Protein AF-A0A2G9NF16-F1 (afdb_monomer_lite)

Foldseek 3Di:
DPDPVVLVVLLVVLLVVVVVVDDLVVSLVVCVVVVDDNVSNVVSNVVNVVVVVVVDDDPPDDDDDDDFDADPVRDGDDDDDDDPPVCVVVVPD

Secondary structure (DSSP, 8-state):
---HHHHHHHHHHHHHHHTTT--HHHHHHHHHHTT--HHHHHHHHHHHHHHHHHHS----PPP------B-TTS-B-----PPPHHHHHTT--

Structure (mmCIF, N/CA/C/O backbone):
data_AF-A0A2G9NF16-F1
#
_entry.id   AF-A0A2G9NF16-F1
#
loop_
_atom_site.group_PDB
_atom_site.id
_atom_site.type_symbol
_atom_site.label_atom_id
_atom_site.label_alt_id
_atom_site.label_comp_id
_atom_site.label_asym_id
_atom_site.label_entity_id
_atom_site.label_seq_id
_atom_site.pdbx_PDB_ins_code
_atom_site.Cartn_x
_atom_site.Cartn_y
_atom_site.Cartn_z
_atom_site.occupancy
_atom_site.B_iso_or_equiv
_atom_site.auth_seq_id
_atom_site.auth_comp_id
_atom_site.auth_asym_id
_atom_site.auth_atom_id
_atom_site.pdbx_PDB_model_num
ATOM 1 N N . MET A 1 1 ? -6.303 16.314 14.685 1.00 47.94 1 MET A N 1
ATOM 2 C CA . MET A 1 1 ? -5.356 15.969 13.604 1.00 47.94 1 MET A CA 1
ATOM 3 C C . MET A 1 1 ? -4.956 14.516 13.778 1.00 47.94 1 MET A C 1
ATOM 5 O O . MET A 1 1 ? -4.621 14.162 14.909 1.00 47.94 1 MET A O 1
ATOM 9 N N . PRO A 1 2 ? -5.016 13.672 12.737 1.00 53.44 2 PRO A N 1
ATOM 10 C CA . PRO A 1 2 ? -4.427 12.343 12.824 1.00 53.44 2 PRO A CA 1
ATOM 11 C C . PRO A 1 2 ? -2.927 12.522 13.083 1.00 53.44 2 PRO A C 1
ATOM 13 O O . PRO A 1 2 ? -2.256 13.277 12.382 1.00 53.44 2 PRO A O 1
ATOM 16 N N . LYS A 1 3 ? -2.416 11.903 14.151 1.00 67.19 3 LYS A N 1
ATOM 17 C CA . LYS A 1 3 ? -0.980 11.912 14.466 1.00 67.19 3 LYS A CA 1
ATOM 18 C C . LYS A 1 3 ? -0.247 11.250 13.297 1.00 67.19 3 LYS A C 1
ATOM 20 O O . LYS A 1 3 ? -0.726 10.234 12.812 1.00 67.19 3 LYS A O 1
ATOM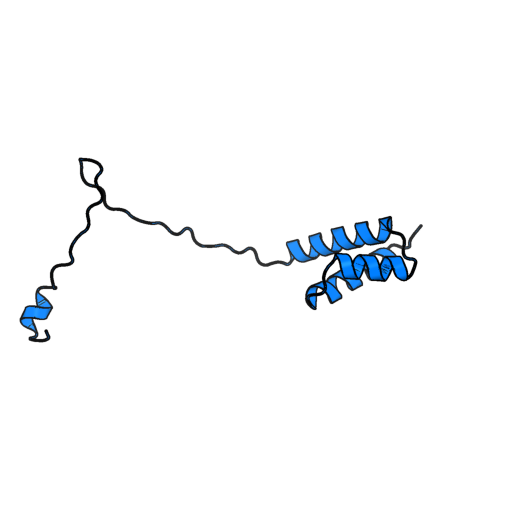 25 N N . GLU A 1 4 ? 0.892 11.775 12.857 1.00 69.75 4 GLU A N 1
ATOM 26 C CA . GLU A 1 4 ? 1.620 11.286 11.666 1.00 69.75 4 GLU A CA 1
ATOM 27 C C . GLU A 1 4 ? 1.841 9.758 11.653 1.00 69.75 4 GLU A C 1
ATOM 29 O O . GLU A 1 4 ? 1.753 9.121 10.603 1.00 69.75 4 GLU A O 1
ATOM 34 N N . GLY A 1 5 ? 1.998 9.136 12.827 1.00 84.56 5 GLY A N 1
ATOM 35 C CA . GLY A 1 5 ? 2.101 7.678 12.967 1.00 84.56 5 GLY A CA 1
ATOM 36 C C . GLY A 1 5 ? 0.848 6.880 12.566 1.00 84.56 5 GLY A C 1
ATOM 37 O O . GLY A 1 5 ? 0.963 5.708 12.223 1.00 84.56 5 GLY A O 1
ATOM 38 N N . TYR A 1 6 ? -0.340 7.489 12.566 1.00 89.62 6 TYR A N 1
ATOM 39 C CA . TYR A 1 6 ? -1.595 6.834 12.181 1.00 89.62 6 TYR A CA 1
ATOM 40 C C . TYR A 1 6 ? -1.698 6.603 10.671 1.00 89.62 6 TYR A C 1
ATOM 42 O O . TYR A 1 6 ? -2.048 5.514 10.232 1.00 89.62 6 TYR A O 1
ATOM 50 N N . ILE A 1 7 ? -1.354 7.602 9.853 1.00 91.38 7 ILE A N 1
ATOM 51 C CA . ILE A 1 7 ? -1.330 7.393 8.397 1.00 91.38 7 ILE A CA 1
ATOM 52 C C . ILE A 1 7 ? -0.234 6.387 8.054 1.00 91.38 7 ILE A C 1
ATOM 54 O O . ILE A 1 7 ? -0.439 5.526 7.202 1.00 91.38 7 ILE A O 1
ATOM 58 N N . ARG A 1 8 ? 0.900 6.436 8.766 1.00 94.62 8 ARG A N 1
ATOM 59 C CA . ARG A 1 8 ? 1.978 5.478 8.544 1.00 94.62 8 ARG A CA 1
ATOM 60 C C . ARG A 1 8 ? 1.547 4.033 8.799 1.00 94.62 8 ARG A C 1
ATOM 62 O O . ARG A 1 8 ? 1.873 3.168 7.994 1.00 94.62 8 ARG A O 1
ATOM 69 N N . SER A 1 9 ? 0.770 3.772 9.850 1.00 94.69 9 SER A N 1
ATOM 70 C CA . SER A 1 9 ? 0.288 2.414 10.126 1.00 94.69 9 SER A CA 1
ATOM 71 C C . SER A 1 9 ? -0.681 1.899 9.057 1.00 94.69 9 SER A C 1
ATOM 73 O O . SER A 1 9 ? -0.641 0.714 8.726 1.00 94.69 9 SER A O 1
ATOM 75 N N . LEU A 1 10 ? -1.498 2.776 8.462 1.00 95.56 10 LEU A N 1
ATOM 76 C CA . LEU A 1 10 ? -2.339 2.427 7.313 1.00 95.56 10 LEU A CA 1
ATOM 77 C C . LEU A 1 10 ? -1.506 2.115 6.064 1.00 95.56 10 LEU A C 1
ATOM 79 O O . LEU A 1 10 ? -1.785 1.135 5.378 1.00 95.56 10 LEU A O 1
ATOM 83 N N . VAL A 1 11 ? -0.457 2.898 5.795 1.00 95.94 11 VAL A N 1
ATOM 84 C CA . VAL A 1 11 ? 0.483 2.633 4.691 1.00 95.94 11 VAL A CA 1
ATOM 85 C C . VAL A 1 11 ? 1.143 1.264 4.868 1.00 95.94 11 VAL A C 1
ATOM 87 O O . VAL A 1 11 ? 1.146 0.453 3.943 1.00 95.94 11 VAL A O 1
ATOM 90 N N . ASP A 1 12 ? 1.645 0.967 6.068 1.00 96.00 12 ASP A N 1
ATOM 91 C CA . ASP A 1 12 ? 2.290 -0.315 6.360 1.00 96.00 12 ASP A CA 1
ATOM 92 C C . ASP A 1 12 ? 1.294 -1.490 6.283 1.00 96.00 12 ASP A C 1
ATOM 94 O O . ASP A 1 12 ? 1.652 -2.577 5.817 1.00 96.00 12 ASP A O 1
ATOM 98 N N . TYR A 1 13 ? 0.028 -1.273 6.666 1.00 96.12 13 TYR A N 1
ATOM 99 C CA . TYR A 1 13 ? -1.053 -2.241 6.462 1.00 96.12 13 TYR A CA 1
ATOM 100 C C . TYR A 1 13 ? -1.263 -2.545 4.975 1.00 96.12 13 TYR A C 1
ATOM 102 O O . TYR A 1 13 ? -1.305 -3.719 4.602 1.00 96.12 13 TYR A O 1
ATOM 110 N N . PHE A 1 14 ? -1.363 -1.522 4.122 1.00 96.81 14 PHE A N 1
ATOM 111 C CA . PHE A 1 14 ? -1.524 -1.721 2.682 1.00 96.81 14 PHE A CA 1
ATOM 112 C C . PHE A 1 14 ? -0.326 -2.456 2.088 1.00 96.81 14 PHE A C 1
ATOM 114 O O . PHE A 1 14 ? -0.511 -3.513 1.492 1.00 96.81 14 PHE A O 1
ATOM 121 N N . LYS A 1 15 ? 0.903 -1.992 2.342 1.00 96.00 15 LYS A N 1
ATOM 122 C CA . LYS A 1 15 ? 2.126 -2.627 1.819 1.00 96.00 15 LYS A CA 1
ATOM 123 C C . LYS A 1 15 ? 2.208 -4.107 2.180 1.00 96.00 15 LYS A C 1
ATOM 125 O O . LYS A 1 15 ? 2.381 -4.943 1.299 1.00 96.00 15 LYS A O 1
ATOM 130 N N . LYS A 1 16 ? 2.003 -4.447 3.457 1.00 95.81 16 LYS A N 1
ATOM 131 C CA . LYS A 1 16 ? 2.072 -5.835 3.936 1.00 95.81 16 LYS A CA 1
ATOM 132 C C . LYS A 1 16 ? 1.015 -6.739 3.300 1.00 95.81 16 LYS A C 1
ATOM 134 O O . LYS A 1 16 ? 1.235 -7.943 3.204 1.00 95.81 16 LYS A O 1
ATOM 139 N N . ASN A 1 17 ? -0.149 -6.207 2.933 1.00 96.12 17 ASN A N 1
ATOM 140 C CA . ASN A 1 17 ? -1.214 -7.004 2.329 1.00 96.12 17 ASN A CA 1
ATOM 141 C C . ASN A 1 17 ? -1.129 -7.044 0.796 1.00 96.12 17 ASN A C 1
ATOM 143 O O . ASN A 1 17 ? -1.406 -8.090 0.216 1.00 96.12 17 ASN A O 1
ATOM 147 N N . ILE A 1 18 ? -0.650 -5.984 0.148 1.00 94.69 18 ILE A N 1
ATOM 148 C CA . ILE A 1 18 ? -0.332 -5.996 -1.286 1.00 94.69 18 ILE A CA 1
ATOM 149 C C . ILE A 1 18 ? 0.805 -6.989 -1.563 1.00 94.69 18 ILE A C 1
ATOM 151 O O . ILE A 1 18 ? 0.700 -7.793 -2.482 1.00 94.69 18 ILE A O 1
ATOM 155 N N . GLU A 1 19 ? 1.840 -7.040 -0.711 1.00 91.25 19 GLU A N 1
ATOM 156 C CA . GLU A 1 19 ? 2.915 -8.046 -0.807 1.00 91.25 19 GLU A CA 1
ATOM 157 C C . GLU A 1 19 ? 2.400 -9.494 -0.682 1.00 91.25 19 GLU A C 1
ATOM 159 O O . GLU A 1 19 ? 3.019 -10.419 -1.205 1.00 91.25 19 GLU A O 1
ATOM 164 N N . LYS A 1 20 ? 1.250 -9.707 -0.029 1.00 93.56 20 LYS A N 1
ATOM 165 C CA . LYS A 1 20 ? 0.575 -11.015 0.049 1.00 93.56 20 LYS A CA 1
ATOM 166 C C . LYS A 1 20 ? -0.359 -11.292 -1.136 1.00 93.56 20 LYS A C 1
ATOM 168 O O . LYS A 1 20 ? -0.920 -12.382 -1.201 1.00 93.56 20 LYS A O 1
ATOM 173 N N . GLY A 1 21 ? -0.555 -10.328 -2.035 1.00 92.69 21 GLY A N 1
ATOM 174 C CA . GLY A 1 21 ? -1.432 -10.447 -3.201 1.00 92.69 21 GLY A CA 1
ATOM 175 C C . GLY A 1 21 ? -2.912 -10.158 -2.932 1.00 92.69 21 GLY A C 1
ATOM 176 O O . GLY A 1 21 ? -3.761 -10.607 -3.699 1.00 92.69 21 GLY A O 1
ATOM 177 N N . TYR A 1 22 ? -3.256 -9.444 -1.854 1.00 94.62 22 TYR A N 1
ATOM 178 C CA . TYR A 1 22 ? -4.635 -8.981 -1.656 1.00 94.62 22 TYR A CA 1
ATOM 179 C C . TYR A 1 22 ? -4.984 -7.835 -2.617 1.00 94.62 22 TYR A C 1
ATOM 181 O O . TYR A 1 22 ? -4.141 -6.997 -2.916 1.00 94.62 22 TYR A O 1
ATOM 189 N N . ASN A 1 23 ? -6.248 -7.782 -3.050 1.00 95.50 23 ASN A N 1
ATOM 190 C CA . ASN A 1 23 ? -6.778 -6.703 -3.888 1.00 95.50 23 ASN A CA 1
ATOM 191 C C . ASN A 1 23 ? -6.978 -5.402 -3.088 1.00 95.50 23 ASN A C 1
ATOM 193 O O . ASN A 1 23 ? -7.525 -5.432 -1.979 1.00 95.50 23 ASN A O 1
ATOM 197 N N . ASP A 1 24 ? -6.627 -4.266 -3.689 1.00 94.44 24 ASP A N 1
ATOM 198 C CA . ASP A 1 24 ? -6.703 -2.932 -3.085 1.00 94.44 24 ASP A CA 1
ATOM 199 C C . ASP A 1 24 ? -8.131 -2.566 -2.662 1.00 94.44 24 ASP A C 1
ATOM 201 O O . ASP A 1 24 ? -8.351 -2.071 -1.553 1.00 94.44 24 ASP A O 1
ATOM 205 N N . GLU A 1 25 ? -9.132 -2.878 -3.494 1.00 94.81 25 GLU A N 1
ATOM 206 C CA . GLU A 1 25 ? -10.538 -2.616 -3.157 1.00 94.81 25 GLU A CA 1
ATOM 207 C C . GLU A 1 25 ? -10.984 -3.395 -1.922 1.00 94.81 25 GLU A C 1
ATOM 209 O O . GLU A 1 25 ? -11.658 -2.843 -1.051 1.00 94.81 25 GLU A O 1
ATOM 214 N N . THR A 1 26 ? -10.583 -4.661 -1.806 1.00 95.94 26 THR A N 1
ATOM 215 C CA . THR A 1 26 ? -10.929 -5.497 -0.651 1.00 95.94 26 THR A CA 1
ATOM 216 C C . THR A 1 26 ? -10.343 -4.914 0.634 1.00 95.94 26 THR A C 1
ATOM 218 O O . THR A 1 26 ? -11.038 -4.831 1.647 1.00 95.94 26 THR A O 1
ATOM 221 N N . LEU A 1 27 ? -9.087 -4.461 0.593 1.00 96.19 27 LEU A N 1
ATOM 222 C CA . LEU A 1 27 ? -8.419 -3.828 1.733 1.00 96.19 27 LEU A CA 1
ATOM 223 C C . LEU A 1 27 ? -9.077 -2.494 2.106 1.00 96.19 27 LEU A C 1
ATOM 225 O O . LEU A 1 27 ? -9.308 -2.218 3.286 1.00 96.19 27 LEU A O 1
ATOM 229 N N . LYS A 1 28 ? -9.453 -1.695 1.104 1.00 96.38 28 LYS A N 1
ATOM 230 C CA . LYS A 1 28 ? -10.189 -0.443 1.290 1.00 96.38 28 LYS A CA 1
ATOM 231 C C . LYS A 1 28 ? -11.539 -0.685 1.966 1.00 96.38 28 LYS A C 1
ATOM 233 O O . LYS A 1 28 ? -11.843 -0.027 2.960 1.00 96.38 28 LYS A O 1
ATOM 238 N N . TRP A 1 29 ? -12.327 -1.646 1.485 1.00 96.50 29 TRP A N 1
ATOM 239 C CA . TRP A 1 29 ? -13.615 -1.997 2.090 1.00 96.50 29 TRP A CA 1
ATOM 240 C C . TRP A 1 29 ? -13.469 -2.562 3.503 1.00 96.50 29 TRP A C 1
ATOM 242 O O . TRP A 1 29 ? -14.262 -2.209 4.375 1.00 96.50 29 TRP A O 1
ATOM 252 N N . ALA A 1 30 ? -12.439 -3.369 3.766 1.00 96.31 30 ALA A N 1
ATOM 253 C CA . ALA A 1 30 ? -12.165 -3.880 5.106 1.00 96.31 30 ALA A CA 1
ATOM 254 C C . ALA A 1 30 ? -11.941 -2.744 6.118 1.00 96.31 30 ALA A C 1
ATOM 256 O O . ALA A 1 30 ? -12.520 -2.772 7.203 1.00 96.31 30 ALA A O 1
ATOM 257 N N . LEU A 1 31 ? -11.162 -1.722 5.751 1.00 95.62 31 LEU A N 1
ATOM 258 C CA . LEU A 1 31 ? -10.911 -0.555 6.601 1.00 95.62 31 LEU A CA 1
ATOM 259 C C . LEU A 1 31 ? -12.152 0.338 6.748 1.00 95.62 31 LEU A C 1
ATOM 261 O O . LEU A 1 31 ? -12.445 0.809 7.846 1.00 95.62 31 LEU A O 1
ATOM 265 N N . ILE A 1 32 ? -12.931 0.525 5.678 1.00 96.19 32 ILE A N 1
ATOM 266 C CA . ILE A 1 32 ? -14.206 1.261 5.745 1.00 96.19 32 ILE A CA 1
ATOM 267 C C . ILE A 1 32 ? -15.169 0.576 6.722 1.00 96.19 32 ILE A C 1
ATOM 269 O O . ILE A 1 32 ? -15.758 1.246 7.567 1.00 96.19 32 ILE A O 1
ATOM 273 N N . ASN A 1 33 ? -15.292 -0.751 6.652 1.00 96.81 33 ASN A N 1
ATOM 274 C CA . ASN A 1 33 ? -16.161 -1.527 7.539 1.00 96.81 33 ASN A CA 1
ATOM 275 C C . ASN A 1 33 ? -15.694 -1.493 9.003 1.00 96.81 33 ASN A C 1
ATOM 277 O O . ASN A 1 33 ? -16.512 -1.619 9.908 1.00 96.81 33 ASN A O 1
ATOM 281 N N . GLN A 1 34 ? -14.397 -1.283 9.244 1.00 93.31 34 GLN A N 1
ATOM 282 C CA . GLN A 1 34 ? -13.830 -1.063 10.579 1.00 93.31 34 GLN A CA 1
ATOM 283 C C . GLN A 1 34 ? -14.052 0.368 11.108 1.00 93.31 34 GLN A C 1
ATOM 285 O O . GLN A 1 34 ? -13.705 0.654 12.251 1.00 93.31 34 GLN A O 1
ATOM 290 N N . GLY A 1 35 ? -14.624 1.271 10.303 1.00 94.88 35 GLY A N 1
ATOM 291 C CA . GLY A 1 35 ? -14.923 2.651 10.697 1.00 94.88 35 GLY A CA 1
ATOM 292 C C . GLY A 1 35 ? -13.804 3.656 10.417 1.00 94.88 35 GLY A C 1
ATOM 293 O O . GLY A 1 35 ? -13.840 4.769 10.940 1.00 94.88 35 GLY A O 1
ATOM 294 N N . TYR A 1 36 ? -12.812 3.299 9.597 1.00 93.81 36 TYR A N 1
ATOM 295 C CA . TYR A 1 36 ? -11.747 4.223 9.207 1.00 93.81 36 TYR A CA 1
ATOM 296 C C . TYR A 1 36 ? -12.261 5.281 8.216 1.00 93.81 36 TYR A C 1
ATOM 298 O O . TYR A 1 36 ? -13.145 5.026 7.392 1.00 93.81 36 T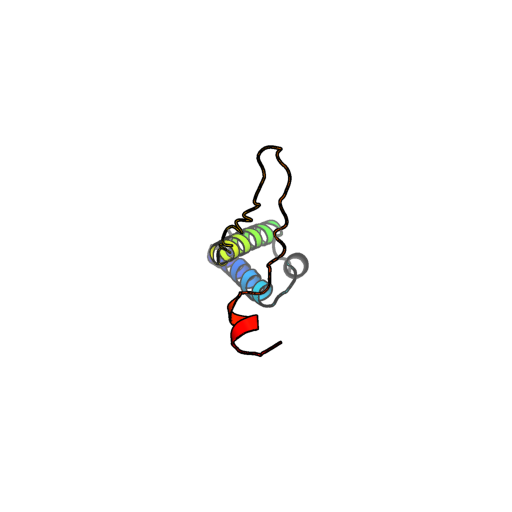YR A O 1
ATOM 306 N N . ASN A 1 37 ? -11.685 6.486 8.265 1.00 94.50 37 ASN A N 1
ATOM 307 C CA . ASN A 1 37 ? -12.075 7.576 7.375 1.00 94.50 37 ASN A CA 1
ATOM 308 C C . ASN A 1 37 ? -11.625 7.296 5.934 1.00 94.50 37 ASN A C 1
ATOM 310 O O . ASN A 1 37 ? -10.439 7.121 5.658 1.00 94.50 37 ASN A O 1
ATOM 314 N N . ARG A 1 38 ? -12.567 7.357 4.988 1.00 93.81 38 ARG A N 1
ATOM 315 C CA . ARG A 1 38 ? -12.328 7.159 3.548 1.00 93.81 38 ARG A CA 1
ATOM 316 C C . ARG A 1 38 ? -11.184 8.009 2.991 1.00 93.81 38 ARG A C 1
ATOM 318 O O . ARG A 1 38 ? -10.437 7.520 2.149 1.00 93.81 38 ARG A O 1
ATOM 325 N N . VAL A 1 39 ? -11.040 9.252 3.453 1.00 94.19 39 VAL A N 1
ATOM 326 C CA . VAL A 1 39 ? -9.992 10.170 2.973 1.00 94.19 39 VAL A CA 1
ATOM 327 C C . VAL A 1 39 ? -8.606 9.711 3.425 1.00 94.19 39 VAL A C 1
ATOM 329 O O . VAL A 1 39 ? -7.657 9.732 2.646 1.00 94.19 39 VAL A O 1
ATOM 332 N N . GLU A 1 40 ? -8.490 9.257 4.672 1.00 93.38 40 GLU A N 1
ATOM 333 C CA . GLU A 1 40 ? -7.227 8.776 5.241 1.00 93.38 40 GLU A CA 1
ATOM 334 C C . GLU A 1 40 ? -6.820 7.437 4.625 1.00 93.38 40 GLU A C 1
ATOM 336 O O . GLU A 1 40 ? -5.648 7.248 4.304 1.00 93.38 40 GLU A O 1
ATOM 341 N N . ILE A 1 41 ? -7.796 6.554 4.384 1.00 95.44 41 ILE A N 1
ATOM 342 C CA . ILE A 1 41 ? -7.592 5.288 3.672 1.00 95.44 41 ILE A CA 1
ATOM 343 C C . ILE A 1 41 ? -7.041 5.555 2.270 1.00 95.44 41 ILE A C 1
ATOM 345 O O . ILE A 1 41 ? -6.021 4.979 1.904 1.00 95.44 41 ILE A O 1
ATOM 349 N N . GLN A 1 42 ? -7.682 6.445 1.503 1.00 95.25 42 GLN A N 1
ATOM 350 C CA . GLN A 1 42 ? -7.244 6.755 0.142 1.00 95.25 42 GLN A CA 1
ATOM 351 C C . GLN A 1 42 ? -5.828 7.337 0.135 1.00 95.25 42 GLN A C 1
ATOM 353 O O . GLN A 1 42 ? -4.970 6.848 -0.590 1.00 95.25 42 GLN A O 1
ATOM 358 N N . LYS A 1 43 ? -5.553 8.308 1.013 1.00 95.31 43 LYS A N 1
ATOM 359 C CA . LYS A 1 43 ? -4.225 8.916 1.128 1.00 95.31 43 LYS A CA 1
ATOM 360 C C . LYS A 1 43 ? -3.143 7.888 1.477 1.00 95.31 43 LYS A C 1
ATOM 362 O O . LYS A 1 43 ? -2.050 7.942 0.925 1.00 95.31 43 LYS A O 1
ATOM 367 N N . ALA A 1 44 ? -3.426 6.962 2.393 1.00 95.44 44 ALA A N 1
ATOM 368 C CA . ALA A 1 44 ? -2.484 5.906 2.758 1.00 95.44 44 ALA A CA 1
ATOM 369 C C . ALA A 1 44 ? -2.246 4.912 1.610 1.00 95.44 44 ALA A C 1
ATOM 371 O O . ALA A 1 44 ? -1.116 4.471 1.409 1.00 95.44 44 ALA A O 1
ATOM 372 N N . MET A 1 45 ? -3.289 4.586 0.847 1.00 95.56 45 MET A N 1
ATOM 373 C CA . MET A 1 45 ? -3.197 3.713 -0.323 1.00 95.56 45 MET A CA 1
ATOM 374 C C . MET A 1 45 ? -2.314 4.338 -1.412 1.00 95.56 45 MET A C 1
ATOM 376 O O . MET A 1 45 ? -1.395 3.685 -1.901 1.00 95.56 45 MET A O 1
ATOM 380 N N . ASP A 1 46 ?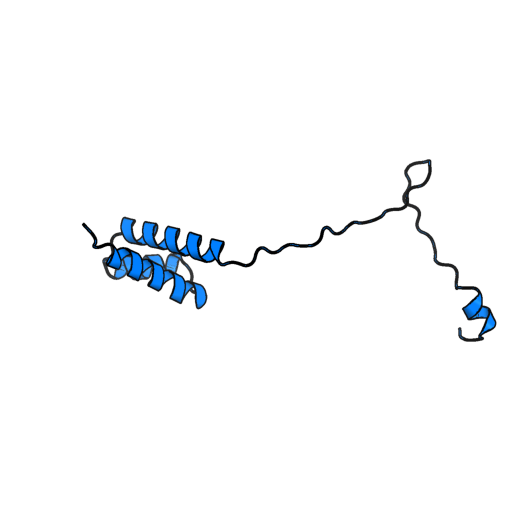 -2.508 5.625 -1.714 1.00 95.25 46 ASP A N 1
ATOM 381 C CA . ASP A 1 46 ? -1.709 6.349 -2.713 1.00 95.25 46 ASP A CA 1
ATOM 382 C C . ASP A 1 46 ? -0.216 6.382 -2.328 1.00 95.25 46 ASP A C 1
ATOM 384 O O . ASP A 1 46 ? 0.653 6.089 -3.151 1.00 95.25 46 ASP A O 1
ATOM 388 N N . ILE A 1 47 ? 0.087 6.655 -1.051 1.00 95.06 47 ILE A N 1
ATOM 389 C CA . ILE A 1 47 ? 1.463 6.629 -0.523 1.00 95.06 47 ILE A CA 1
ATOM 390 C C . ILE A 1 47 ? 2.061 5.217 -0.623 1.00 95.06 47 ILE A C 1
ATOM 392 O O . ILE A 1 47 ? 3.214 5.062 -1.023 1.00 95.06 47 ILE A O 1
ATOM 396 N N . ALA A 1 48 ? 1.292 4.176 -0.287 1.00 95.12 48 ALA A N 1
ATOM 397 C CA . ALA A 1 48 ? 1.757 2.794 -0.376 1.00 95.12 48 ALA A CA 1
ATOM 398 C C . ALA A 1 48 ? 2.121 2.404 -1.818 1.00 95.12 48 ALA A C 1
ATOM 400 O O . ALA A 1 48 ? 3.177 1.808 -2.034 1.00 95.12 48 ALA A O 1
ATOM 401 N N . HIS A 1 49 ? 1.298 2.775 -2.805 1.00 94.00 49 HIS A N 1
ATOM 402 C CA . HIS A 1 49 ? 1.602 2.533 -4.217 1.00 94.00 49 HIS A CA 1
ATOM 403 C C . HIS A 1 49 ? 2.840 3.287 -4.683 1.00 94.00 49 HIS A C 1
ATOM 405 O O . HIS A 1 49 ? 3.657 2.708 -5.395 1.00 94.00 49 HIS A O 1
ATOM 411 N N . GLN A 1 50 ? 3.004 4.543 -4.265 1.00 94.06 50 GLN A N 1
ATOM 412 C CA . GLN A 1 50 ? 4.185 5.325 -4.611 1.00 94.06 50 GLN A CA 1
ATOM 413 C C . GLN A 1 50 ? 5.464 4.650 -4.091 1.00 94.06 50 GLN A C 1
ATOM 415 O O . GLN A 1 50 ? 6.390 4.415 -4.863 1.00 94.06 50 GLN A O 1
ATOM 420 N N . GLU A 1 51 ? 5.491 4.248 -2.817 1.00 93.25 51 GLU A N 1
ATOM 421 C CA . GLU A 1 51 ? 6.654 3.565 -2.232 1.00 93.25 51 GLU A CA 1
ATOM 422 C C . GLU A 1 51 ? 6.941 2.207 -2.894 1.00 93.25 51 GLU A C 1
ATOM 424 O O . GLU A 1 51 ? 8.098 1.818 -3.066 1.00 93.25 51 GLU A O 1
ATOM 429 N N . LEU A 1 52 ? 5.896 1.459 -3.259 1.00 90.56 52 LEU A N 1
ATOM 430 C CA . LEU A 1 52 ? 6.047 0.182 -3.958 1.00 90.56 52 LEU A CA 1
ATOM 431 C C . LEU A 1 52 ? 6.563 0.377 -5.388 1.00 90.56 52 LEU A C 1
ATOM 433 O O . LEU A 1 52 ? 7.421 -0.388 -5.826 1.00 90.56 52 LEU A O 1
ATOM 437 N N . ALA A 1 53 ? 6.092 1.408 -6.091 1.00 88.56 53 ALA A N 1
ATOM 438 C CA . ALA A 1 53 ? 6.553 1.755 -7.431 1.00 88.56 53 ALA A CA 1
ATOM 439 C C . ALA A 1 53 ? 8.015 2.224 -7.432 1.00 88.56 53 ALA A C 1
ATOM 441 O O . ALA A 1 53 ? 8.776 1.848 -8.320 1.00 88.56 53 ALA A O 1
ATOM 442 N N . GLU A 1 54 ? 8.433 2.988 -6.420 1.00 88.69 54 GLU A N 1
ATOM 443 C CA . GLU A 1 54 ? 9.831 3.401 -6.239 1.00 88.69 54 GLU A CA 1
ATOM 444 C C . GLU A 1 54 ? 10.758 2.209 -5.956 1.00 88.69 54 GLU A C 1
ATOM 446 O O . GLU A 1 54 ? 11.901 2.184 -6.415 1.00 88.69 54 GLU A O 1
ATOM 451 N N . LYS A 1 55 ? 10.266 1.199 -5.226 1.00 85.44 55 LYS A N 1
ATOM 452 C CA . LYS A 1 55 ? 11.011 -0.031 -4.920 1.00 85.44 55 LYS A CA 1
ATOM 453 C C . LYS A 1 55 ? 11.018 -1.031 -6.081 1.00 85.44 55 LYS A C 1
ATOM 455 O O . LYS A 1 55 ? 11.907 -1.884 -6.137 1.00 85.44 55 LYS A O 1
ATOM 460 N N . ALA A 1 56 ? 10.033 -0.975 -6.976 1.00 80.25 56 ALA A N 1
ATOM 461 C CA . ALA A 1 56 ? 9.910 -1.927 -8.069 1.00 80.25 56 ALA A CA 1
ATOM 462 C C . ALA A 1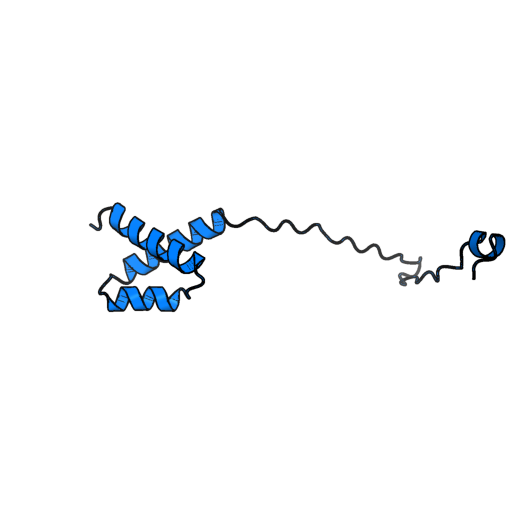 56 ? 11.137 -1.856 -9.001 1.00 80.25 56 ALA A C 1
ATOM 464 O O . ALA A 1 56 ? 11.586 -0.765 -9.368 1.00 80.25 56 ALA A O 1
ATOM 465 N N . PRO A 1 57 ? 11.706 -3.006 -9.405 1.00 73.69 57 PRO A N 1
ATOM 466 C CA . PRO A 1 57 ? 12.837 -3.015 -10.318 1.00 73.69 57 PRO A CA 1
ATOM 467 C C . PRO A 1 57 ? 12.409 -2.431 -11.667 1.00 73.69 57 PRO A C 1
ATOM 469 O O . PRO A 1 57 ? 11.436 -2.879 -12.273 1.00 73.69 57 PRO A O 1
ATOM 472 N N . LYS A 1 58 ? 13.158 -1.443 -12.166 1.00 74.06 58 LYS A N 1
ATOM 473 C CA . LYS A 1 58 ? 12.973 -0.942 -13.532 1.00 74.06 58 LYS A CA 1
ATOM 474 C C . LYS A 1 58 ? 13.323 -2.072 -14.497 1.00 74.06 58 LYS A C 1
ATOM 476 O O . LYS A 1 58 ? 14.488 -2.459 -14.590 1.00 74.06 58 LYS A O 1
ATOM 481 N N . ILE A 1 59 ? 12.327 -2.613 -15.194 1.00 71.38 59 ILE A N 1
ATOM 482 C CA . ILE A 1 59 ? 12.548 -3.625 -16.229 1.00 71.38 59 ILE A CA 1
ATOM 483 C C . ILE A 1 59 ? 13.195 -2.911 -17.421 1.00 71.38 59 ILE A C 1
ATOM 485 O O . ILE A 1 59 ? 12.521 -2.283 -18.232 1.00 71.38 59 ILE A O 1
ATOM 489 N N . VAL A 1 60 ? 14.526 -2.944 -17.487 1.00 71.31 60 VAL A N 1
ATOM 490 C CA . VAL A 1 60 ? 15.278 -2.449 -18.644 1.00 71.31 60 VAL A CA 1
ATOM 491 C C . VAL A 1 60 ? 15.342 -3.582 -19.659 1.00 71.31 60 VAL A C 1
ATOM 493 O O . VAL A 1 60 ? 16.266 -4.397 -19.647 1.00 71.31 60 VAL A O 1
ATOM 496 N N . GLU A 1 61 ? 14.336 -3.676 -20.523 1.00 73.44 61 GLU A N 1
ATOM 497 C CA . GLU A 1 61 ? 14.420 -4.573 -21.670 1.00 73.44 61 GLU A CA 1
ATOM 498 C C . GLU A 1 61 ? 15.455 -4.026 -22.655 1.00 73.44 61 GLU A C 1
ATOM 500 O O . GLU A 1 61 ? 15.459 -2.842 -23.002 1.00 73.44 61 GLU A O 1
ATOM 505 N N . LYS A 1 62 ? 16.375 -4.885 -23.099 1.00 78.50 62 LYS A N 1
ATOM 506 C CA . LYS A 1 62 ? 17.310 -4.507 -24.161 1.00 78.50 62 LYS A CA 1
ATOM 507 C C . LYS A 1 62 ? 16.507 -4.276 -25.447 1.00 78.50 62 LYS A C 1
ATOM 509 O O . LYS A 1 62 ? 15.652 -5.107 -25.758 1.00 78.50 62 LYS A O 1
ATOM 514 N N . PRO A 1 63 ? 16.794 -3.222 -26.232 1.00 77.69 63 PRO A N 1
ATOM 515 C CA . PRO A 1 63 ? 16.132 -3.040 -27.515 1.00 77.69 63 PRO A CA 1
ATOM 516 C C . PRO A 1 63 ? 16.438 -4.242 -28.416 1.00 77.69 63 PRO A C 1
ATOM 518 O O . PRO A 1 63 ? 17.600 -4.581 -28.652 1.00 77.69 63 PRO A O 1
ATOM 521 N N . LYS A 1 64 ? 15.394 -4.907 -28.916 1.00 75.56 64 LYS A N 1
ATOM 522 C CA . LYS A 1 64 ? 15.532 -5.997 -29.885 1.00 75.56 64 LYS A CA 1
ATOM 523 C C . LYS A 1 64 ? 15.739 -5.388 -31.273 1.00 75.56 64 LYS A C 1
ATOM 525 O O . LYS A 1 64 ? 14.780 -5.038 -31.951 1.00 75.56 64 LYS A O 1
ATOM 530 N N . ILE A 1 65 ? 16.998 -5.225 -31.676 1.00 75.50 65 ILE A N 1
ATOM 531 C CA . ILE A 1 65 ? 17.349 -4.739 -33.017 1.00 75.50 65 ILE A CA 1
ATOM 532 C C . ILE A 1 65 ? 17.098 -5.880 -34.011 1.00 75.50 65 ILE A C 1
ATOM 534 O O . ILE A 1 65 ? 17.801 -6.889 -33.985 1.00 75.50 65 ILE A O 1
ATOM 538 N N . THR A 1 66 ? 16.091 -5.733 -34.872 1.00 77.06 66 THR A N 1
ATOM 539 C CA . THR A 1 66 ? 15.858 -6.650 -35.997 1.00 77.06 66 THR A CA 1
ATOM 540 C C . THR A 1 66 ? 16.599 -6.090 -37.206 1.00 77.06 66 THR A C 1
ATOM 542 O O . THR A 1 66 ? 16.261 -5.012 -37.686 1.00 77.06 66 THR A O 1
ATOM 545 N N . VAL A 1 67 ? 17.657 -6.771 -37.653 1.00 71.56 67 VAL A N 1
ATOM 546 C CA . VAL A 1 67 ? 18.407 -6.385 -38.857 1.00 71.56 67 VAL A CA 1
ATOM 547 C C . VAL A 1 67 ? 17.782 -7.110 -40.044 1.00 71.56 67 VAL A C 1
ATOM 549 O O . VAL A 1 67 ? 17.964 -8.316 -40.199 1.00 71.56 67 VAL A O 1
ATOM 552 N N . GLU A 1 68 ? 17.025 -6.383 -40.859 1.00 75.38 68 GLU A N 1
ATOM 553 C CA . GLU A 1 68 ? 16.501 -6.874 -42.134 1.00 75.38 68 GLU A CA 1
ATOM 554 C C . GLU A 1 68 ? 17.467 -6.474 -43.255 1.00 75.38 68 GLU A C 1
ATOM 556 O O . GLU A 1 68 ? 17.905 -5.326 -43.327 1.00 75.38 68 GLU A O 1
ATOM 561 N N . VAL A 1 69 ? 17.839 -7.425 -44.117 1.00 75.12 69 VAL A N 1
ATOM 562 C CA . VAL A 1 69 ? 18.664 -7.136 -45.298 1.00 75.12 69 VAL A CA 1
ATOM 563 C C . VAL A 1 69 ? 17.732 -6.813 -46.458 1.00 75.12 69 VAL A C 1
ATOM 565 O O . VAL A 1 69 ? 16.876 -7.626 -46.814 1.00 75.12 69 VAL A O 1
ATOM 568 N N . VAL A 1 70 ? 17.912 -5.628 -47.034 1.00 74.50 70 VAL A N 1
ATOM 569 C CA . VAL A 1 70 ? 17.063 -5.072 -48.090 1.00 74.50 70 VAL A CA 1
ATOM 570 C C . VAL A 1 70 ? 17.900 -4.881 -49.361 1.00 74.50 70 VAL A C 1
ATOM 572 O O . VAL A 1 70 ? 19.021 -4.381 -49.283 1.00 74.50 70 VAL A O 1
ATOM 575 N N . ASP A 1 71 ? 17.384 -5.303 -50.519 1.00 70.38 71 ASP A N 1
ATOM 576 C CA . ASP A 1 71 ? 18.033 -5.097 -51.829 1.00 70.38 71 ASP A CA 1
ATOM 577 C C . ASP A 1 71 ? 17.782 -3.672 -52.377 1.00 70.38 71 ASP A C 1
ATOM 579 O O . ASP A 1 71 ? 16.932 -2.937 -51.878 1.00 70.38 71 ASP A O 1
ATOM 583 N N . ASN A 1 72 ? 18.458 -3.285 -53.462 1.00 74.50 72 ASN A N 1
ATOM 584 C CA . ASN A 1 72 ? 18.368 -1.976 -54.129 1.00 74.50 72 ASN A CA 1
ATOM 585 C C . ASN A 1 72 ? 16.948 -1.589 -54.602 1.00 74.50 72 ASN A C 1
ATOM 587 O O . ASN A 1 72 ? 16.704 -0.435 -54.944 1.00 74.50 72 ASN A O 1
ATOM 591 N N . GLN A 1 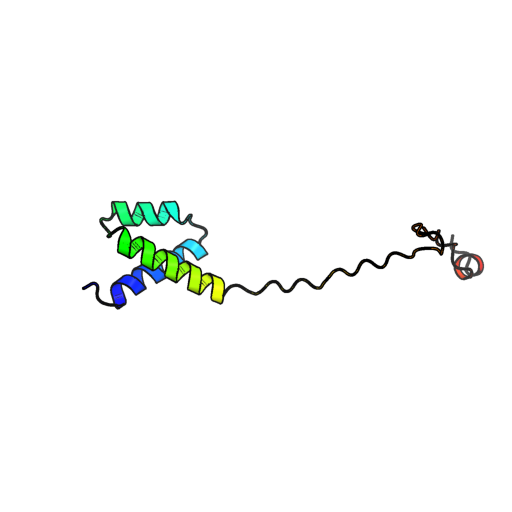73 ? 16.012 -2.543 -54.633 1.00 76.88 73 GLN A N 1
ATOM 592 C CA . GLN A 1 73 ? 14.593 -2.343 -54.964 1.00 76.88 73 GLN A CA 1
ATOM 593 C C . GLN A 1 73 ? 13.672 -2.367 -53.734 1.00 76.88 73 GLN A C 1
ATOM 595 O O . GLN A 1 73 ? 12.455 -2.477 -53.866 1.00 76.88 73 GLN A O 1
ATOM 600 N N . ASN A 1 74 ? 14.244 -2.265 -52.535 1.00 66.25 74 ASN A N 1
ATOM 601 C CA . ASN A 1 74 ? 13.525 -2.236 -51.267 1.00 66.25 74 ASN A CA 1
ATOM 602 C C . ASN A 1 74 ? 12.776 -3.540 -50.907 1.00 66.25 74 ASN A C 1
ATOM 604 O O . ASN A 1 74 ? 11.766 -3.511 -50.206 1.00 66.25 74 ASN A O 1
ATOM 608 N N . GLN A 1 75 ? 13.261 -4.692 -51.386 1.00 71.69 75 GLN A N 1
ATOM 609 C CA . GLN A 1 75 ? 12.680 -6.012 -51.106 1.00 71.69 75 GLN A CA 1
ATOM 610 C C . GLN A 1 75 ? 13.507 -6.784 -50.067 1.00 71.69 75 GLN A C 1
ATOM 612 O O . GLN A 1 75 ? 14.738 -6.736 -50.089 1.00 71.69 75 GLN A O 1
ATOM 617 N N . ILE A 1 76 ? 12.823 -7.501 -49.167 1.00 67.56 76 ILE A N 1
ATOM 618 C CA . ILE A 1 76 ? 13.432 -8.316 -48.102 1.00 67.56 76 ILE A CA 1
ATOM 619 C C . ILE A 1 76 ? 14.085 -9.553 -48.727 1.00 67.56 76 ILE A C 1
ATOM 621 O O . ILE A 1 76 ? 13.413 -10.365 -49.367 1.00 67.56 76 ILE A O 1
ATOM 625 N N . VAL A 1 77 ? 15.394 -9.718 -48.529 1.00 67.56 77 VAL A N 1
ATOM 626 C CA . VAL A 1 77 ? 16.157 -10.814 -49.140 1.00 67.56 77 VAL A CA 1
ATOM 627 C C . VAL A 1 77 ? 16.272 -11.987 -48.167 1.00 67.56 77 VAL A C 1
ATOM 629 O O . VAL A 1 77 ? 16.971 -11.919 -47.156 1.00 67.56 77 VAL A O 1
ATOM 632 N N . HIS A 1 78 ? 15.613 -13.104 -48.474 1.00 59.31 78 HIS A N 1
ATOM 633 C CA . HIS A 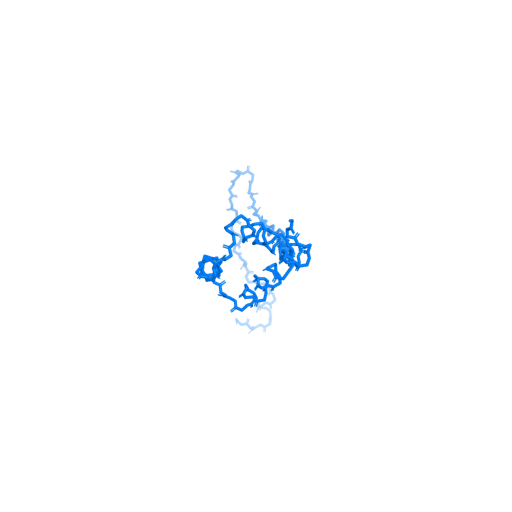1 78 ? 15.783 -14.349 -47.724 1.00 59.31 78 HIS A CA 1
ATOM 634 C C . HIS A 1 78 ? 16.988 -15.133 -48.261 1.00 59.31 78 HIS A C 1
ATOM 636 O O . HIS A 1 78 ? 16.903 -15.809 -49.287 1.00 59.31 78 HIS A O 1
ATOM 642 N N . PHE A 1 79 ? 18.123 -15.082 -47.561 1.00 60.44 79 PHE A N 1
ATOM 643 C CA . PHE A 1 79 ? 19.276 -15.916 -47.902 1.00 60.44 79 PHE A CA 1
ATOM 644 C C . PHE A 1 79 ? 19.013 -17.373 -47.505 1.00 60.44 79 PHE A C 1
ATOM 646 O O . PHE A 1 79 ? 18.992 -17.715 -46.324 1.00 60.44 79 PHE A O 1
ATOM 653 N N . GLN A 1 80 ? 18.857 -18.259 -48.490 1.00 60.50 80 GLN A N 1
ATOM 654 C CA . GLN A 1 80 ? 18.911 -19.699 -48.242 1.00 60.50 80 GLN A CA 1
ATOM 655 C C . GLN A 1 80 ? 20.358 -20.078 -47.919 1.00 60.50 80 GLN A C 1
ATOM 657 O O . GLN A 1 80 ? 21.241 -19.995 -48.777 1.00 60.50 80 GLN A O 1
ATOM 662 N N . THR A 1 81 ? 20.623 -20.464 -46.671 1.00 58.69 81 THR A N 1
ATOM 663 C CA . THR A 1 81 ? 21.952 -20.889 -46.227 1.00 58.69 81 THR A CA 1
ATOM 664 C C . THR A 1 81 ? 22.362 -22.130 -47.022 1.00 58.69 81 THR A C 1
ATOM 666 O O . THR A 1 81 ? 21.865 -23.231 -46.788 1.00 58.69 81 THR A O 1
ATOM 669 N N . LYS A 1 82 ? 23.258 -21.976 -48.004 1.00 64.06 82 LYS A N 1
ATOM 670 C CA . LYS A 1 82 ? 23.837 -23.134 -48.696 1.00 64.06 82 LYS A CA 1
ATOM 671 C C . LYS A 1 82 ? 24.677 -23.921 -47.691 1.00 64.06 82 LYS A C 1
ATOM 673 O O . LYS A 1 82 ? 25.389 -23.320 -46.886 1.00 64.06 82 LYS A O 1
ATOM 678 N N . LYS A 1 83 ? 24.591 -25.260 -47.726 1.00 64.94 83 LYS A N 1
ATOM 679 C CA . LYS A 1 83 ? 25.374 -26.128 -46.830 1.00 64.94 83 LYS A CA 1
ATOM 680 C C . LYS A 1 83 ? 26.855 -25.705 -46.892 1.00 64.94 83 LYS A C 1
ATOM 682 O O . LYS A 1 83 ? 27.381 -25.574 -48.001 1.00 64.94 83 LYS A O 1
ATOM 687 N N . PRO A 1 84 ? 27.521 -25.478 -45.745 1.00 73.94 84 PRO A N 1
ATOM 688 C CA . PRO A 1 84 ? 28.911 -25.049 -45.739 1.00 73.94 84 PRO A CA 1
ATOM 689 C C . PRO A 1 84 ? 29.772 -26.106 -46.428 1.00 73.94 84 PRO A C 1
ATOM 691 O O . PRO A 1 84 ? 29.592 -27.303 -46.211 1.00 73.94 84 PRO A O 1
ATOM 694 N N . PHE A 1 85 ? 30.716 -25.648 -47.250 1.00 70.94 85 PHE A N 1
ATOM 695 C CA . PHE A 1 85 ? 31.605 -26.478 -48.074 1.00 70.94 85 PHE A CA 1
ATOM 696 C C . PHE A 1 85 ? 32.245 -27.645 -47.295 1.00 70.94 85 PHE A C 1
ATOM 698 O O . PHE A 1 85 ? 32.374 -28.757 -47.801 1.00 70.94 85 PHE A O 1
ATOM 705 N N . TRP A 1 86 ? 32.533 -27.417 -46.016 1.00 72.31 86 TRP A N 1
ATOM 706 C CA . TRP A 1 86 ? 33.153 -28.360 -45.093 1.00 72.31 86 TRP A CA 1
ATOM 707 C C . TRP A 1 86 ? 32.263 -29.559 -44.734 1.00 72.31 86 TRP A C 1
ATOM 709 O O . TRP A 1 86 ? 32.790 -30.650 -44.534 1.00 72.31 86 TRP A O 1
ATOM 719 N N . LYS A 1 87 ? 30.925 -29.414 -44.731 1.00 70.31 87 LYS A N 1
ATOM 720 C CA . LYS A 1 87 ? 30.000 -30.553 -44.536 1.00 70.31 87 LYS A CA 1
ATOM 721 C C . LYS A 1 87 ? 30.158 -31.597 -45.644 1.00 70.31 87 LYS A C 1
ATOM 723 O O . LYS A 1 87 ? 30.045 -32.788 -45.394 1.00 70.31 87 LYS A O 1
ATOM 728 N N . ARG A 1 88 ? 30.467 -31.147 -46.864 1.00 69.12 88 ARG A N 1
ATOM 729 C CA . ARG A 1 88 ? 30.698 -32.020 -48.022 1.00 69.12 88 ARG A CA 1
ATOM 730 C C . ARG A 1 88 ? 32.094 -32.653 -48.014 1.00 69.12 88 ARG A C 1
ATOM 732 O O . ARG A 1 88 ? 32.281 -33.684 -48.644 1.00 69.12 88 ARG A O 1
ATOM 739 N N . TRP A 1 89 ? 33.050 -32.058 -47.297 1.00 71.88 89 TRP A N 1
ATOM 740 C CA . TRP A 1 89 ? 34.424 -32.558 -47.177 1.00 71.88 89 TRP A CA 1
ATOM 741 C C . TRP A 1 89 ? 34.607 -33.555 -46.021 1.00 71.88 89 TRP A C 1
ATOM 743 O O . TRP A 1 89 ? 35.368 -34.504 -46.160 1.00 71.88 89 TRP A O 1
ATOM 753 N N . LEU A 1 90 ? 33.873 -33.394 -44.915 1.00 72.94 90 LEU A N 1
ATOM 754 C CA . LEU A 1 90 ? 33.956 -34.293 -43.754 1.00 72.94 90 LEU A CA 1
ATOM 755 C C . LEU A 1 90 ? 33.009 -35.505 -43.818 1.00 72.94 90 LEU A C 1
ATOM 757 O O . LEU A 1 90 ? 32.992 -36.294 -42.882 1.00 72.94 90 LEU A O 1
ATOM 761 N N . GLY A 1 91 ? 32.236 -35.678 -44.897 1.00 64.06 91 GLY A N 1
ATOM 762 C CA . GLY A 1 91 ? 31.389 -36.865 -45.099 1.00 64.06 91 GLY A CA 1
ATOM 763 C C . GLY A 1 91 ? 30.253 -37.035 -44.081 1.00 64.06 91 GLY A C 1
ATOM 764 O O . GLY A 1 91 ? 29.731 -38.134 -43.931 1.00 64.06 91 GLY A O 1
ATOM 765 N N . ILE A 1 92 ? 29.878 -35.966 -43.374 1.00 65.75 92 ILE A N 1
ATOM 766 C CA . ILE A 1 92 ? 28.783 -35.965 -42.399 1.00 65.75 92 ILE A CA 1
ATOM 767 C C . ILE A 1 92 ? 27.594 -35.262 -43.062 1.00 65.75 92 ILE A C 1
ATOM 769 O O . ILE A 1 92 ? 27.590 -34.031 -43.195 1.00 65.75 92 ILE A O 1
ATOM 773 N N . GLU A 1 93 ? 26.618 -36.046 -43.529 1.00 58.91 93 GLU A N 1
ATOM 774 C CA . GLU A 1 93 ? 25.369 -35.531 -44.116 1.00 58.91 93 GLU A CA 1
ATOM 775 C C . GLU A 1 93 ? 24.529 -34.732 -43.099 1.00 58.91 93 GLU A C 1
ATOM 777 O O . GLU A 1 93 ? 24.371 -35.179 -41.944 1.00 58.91 93 GLU A O 1
#

Sequence (93 aa):
MPKEGYIRSLVDYFKKNIEKGYNDETLKWALINQGYNRVEIQKAMDIAHQELAEKAPKIVEKPKITVEVVDNQNQIVHFQTKKPFWKRWLGIE

pLDDT: mean 82.97, std 13.28, range [47.94, 96.81]

Radius of gyration: 29.31 Å; chains: 1; bounding box: 51×53×69 Å